Protein AF-A0A084BCN2-F1 (afdb_monomer)

Organism: Stachybotrys chartarum (strain CBS 109288 / IBT 7711) (NCBI:txid1280523)

Secondary structure (DSSP, 8-state):
---SSSSS-TT--PPTT---HHHHHHHHHIIIIIHHHHHHHHHHTT--------SHHHHT-GGGTTS-------SS-HHHHHHHHHHHHHHHHSS--SEE--SS--TTHHHHHHHHHHHHT----EE----S-SS-EEE--GGGTT-SS---EEE------

Radius of gyration: 17.51 Å; Cα contacts (8 Å, |Δi|>4): 166; chains: 1; bounding box: 45×32×45 Å

Mean predicted aligned error: 9.96 Å

InterPro domains:
  IPR011330 Glycoside hydrolase/deacetylase, beta/alpha-barrel [SSF88713] (2-145)

pLDDT: mean 73.72, std 16.33, range [30.86, 95.0]

Sequence (161 aa):
MSETSLQEKPDVKSYINDRDFNAESEYEYGSRAGFWRLFRLFEKYGMKLTLCAVAEALEAQQEAVTRRVTRPRFSAAQESFIQQATQSLKALSGHAPHGWFYCGSSLNSRTLVPTVYADMGEELIWASDTYASDVPYWVDLPLDRDSAAPKGCFMVPYSDE

Foldseek 3Di:
DDDPDPDPDPPDDDDPPDDDPVVVVVVVCCVPPVVVVVVVVCVVVVHDDAEADFLVVCVVPLVVLQHYYHYDDDPDCVLVRLVVRQVSNCVSHVAGPLEHEDPDDDPCNQQRNVVSCVVVVHHRAAYADAQDDPDKDWAFHPVCPPPPDTPTHTYDYDDPD

Nearest PDB structures (foldseek):
  1b4e-assembly1_A  TM=5.397E-01  e=5.053E+00  Escherichia coli
  5lzl-assembly1_G  TM=4.109E-01  e=3.632E+00  Pyrobaculum calidifontis JCM 11548

Solvent-accessible surface area (backbone atoms only — not comparable to full-atom values): 10170 Å² total; per-residue (Å²): 137,80,83,90,57,98,58,104,53,89,88,67,79,84,60,89,96,61,84,57,66,67,60,53,50,55,55,50,42,38,74,76,47,47,50,61,55,52,52,54,52,34,58,76,69,73,51,86,87,86,53,51,50,35,32,70,68,37,74,77,36,68,86,61,45,91,65,64,40,59,74,90,90,82,76,97,58,53,65,65,48,53,50,50,33,41,49,48,39,18,73,66,65,75,46,67,66,45,52,48,50,73,82,77,79,54,96,54,48,84,53,49,55,60,50,53,28,57,77,69,74,46,71,72,62,34,36,32,78,42,69,88,48,98,60,68,47,80,43,85,41,83,85,29,73,86,45,98,71,59,80,50,43,38,36,42,50,49,76,100,120

Structure (mmCIF, N/CA/C/O backbone):
data_AF-A0A084BCN2-F1
#
_entry.id   AF-A0A084BCN2-F1
#
loop_
_atom_site.group_PDB
_atom_site.id
_atom_site.type_symbol
_atom_site.label_atom_id
_atom_site.label_alt_id
_atom_site.label_comp_id
_atom_site.label_asym_id
_atom_site.label_entity_id
_atom_site.label_seq_id
_atom_site.pdbx_PDB_ins_code
_atom_site.Cartn_x
_atom_site.Cartn_y
_atom_site.Cartn_z
_atom_site.occupancy
_atom_site.B_iso_or_equiv
_atom_site.auth_seq_id
_atom_site.auth_comp_id
_atom_site.auth_asym_id
_atom_site.auth_atom_id
_atom_site.pdbx_PDB_model_num
ATOM 1 N N . MET A 1 1 ? 16.640 -16.723 11.284 1.00 32.47 1 MET A N 1
ATOM 2 C CA . MET A 1 1 ? 17.605 -16.081 10.365 1.00 32.47 1 MET A CA 1
ATOM 3 C C . MET A 1 1 ? 17.087 -14.675 10.119 1.00 32.47 1 MET A C 1
ATOM 5 O O . MET A 1 1 ? 15.887 -14.556 9.932 1.00 32.47 1 MET A O 1
ATOM 9 N N . SER A 1 2 ? 17.919 -13.635 10.190 1.00 37.50 2 SER A N 1
ATOM 10 C CA . SER A 1 2 ? 17.538 -12.305 9.688 1.00 37.50 2 SER A CA 1
ATOM 11 C C . SER A 1 2 ? 18.188 -12.151 8.327 1.00 37.50 2 SER A C 1
ATOM 13 O O . SER A 1 2 ? 19.388 -12.401 8.223 1.00 37.50 2 SER A O 1
ATOM 15 N N . GLU A 1 3 ? 17.436 -11.749 7.308 1.00 43.00 3 GLU A N 1
ATOM 16 C CA . GLU A 1 3 ? 18.041 -11.423 6.020 1.00 43.00 3 GLU A CA 1
ATOM 17 C C . GLU A 1 3 ? 18.914 -10.170 6.126 1.00 43.00 3 GLU A C 1
ATOM 19 O O . GLU A 1 3 ? 18.578 -9.202 6.817 1.00 43.00 3 GLU A O 1
ATOM 24 N N . THR A 1 4 ? 20.051 -10.208 5.432 1.00 44.91 4 THR A N 1
ATOM 25 C CA . THR A 1 4 ? 21.037 -9.116 5.370 1.00 44.91 4 THR A CA 1
ATOM 26 C C . THR A 1 4 ? 20.917 -8.315 4.065 1.00 44.91 4 THR A C 1
ATOM 28 O O . THR A 1 4 ? 21.455 -7.215 3.961 1.00 44.91 4 THR A O 1
ATOM 31 N N . SER A 1 5 ? 20.216 -8.856 3.065 1.00 48.72 5 SER A N 1
ATOM 32 C CA . SER A 1 5 ? 20.030 -8.286 1.726 1.00 48.72 5 SER A CA 1
ATOM 33 C C . SER A 1 5 ? 18.563 -8.434 1.304 1.00 48.72 5 SER A C 1
ATOM 35 O O . SER A 1 5 ? 17.890 -9.330 1.794 1.00 48.72 5 SER A O 1
ATOM 37 N N . LEU A 1 6 ? 18.078 -7.569 0.405 1.00 55.34 6 LEU A N 1
ATOM 38 C CA . LEU A 1 6 ? 16.713 -7.629 -0.151 1.00 55.34 6 LEU A CA 1
ATOM 39 C C . LEU A 1 6 ? 16.548 -8.660 -1.284 1.00 55.34 6 LEU A C 1
ATOM 41 O O . LEU A 1 6 ? 15.453 -8.814 -1.815 1.00 55.34 6 LEU A O 1
ATOM 45 N N . GLN A 1 7 ? 17.633 -9.310 -1.702 1.00 58.44 7 GLN A N 1
ATOM 46 C CA . GLN A 1 7 ? 17.589 -10.419 -2.648 1.00 58.44 7 GLN A CA 1
ATOM 47 C C . GLN A 1 7 ? 17.520 -11.736 -1.871 1.00 58.44 7 GLN A C 1
ATOM 49 O O . GLN A 1 7 ? 18.294 -11.916 -0.927 1.00 58.44 7 GLN A O 1
ATOM 54 N N . GLU A 1 8 ? 16.722 -12.692 -2.364 1.00 62.47 8 GLU A N 1
ATOM 55 C CA . GLU A 1 8 ? 16.710 -14.116 -1.964 1.00 62.47 8 GLU A CA 1
ATOM 56 C C . GLU A 1 8 ? 18.007 -14.851 -2.387 1.00 62.47 8 GLU A C 1
ATOM 58 O O . GLU A 1 8 ? 18.011 -15.945 -2.954 1.00 62.47 8 GLU A O 1
ATOM 63 N N . LYS A 1 9 ? 19.155 -14.213 -2.170 1.00 61.78 9 LYS A N 1
ATOM 64 C CA . LYS A 1 9 ? 20.483 -14.717 -2.492 1.00 61.78 9 LYS A CA 1
ATOM 65 C C . LYS A 1 9 ? 21.267 -14.807 -1.184 1.00 61.78 9 LYS A C 1
ATOM 67 O O . LYS A 1 9 ? 21.697 -13.768 -0.669 1.00 61.78 9 LYS A O 1
ATOM 72 N N . PRO A 1 10 ? 21.468 -16.014 -0.623 1.00 53.09 10 PRO A N 1
ATOM 73 C CA . PRO A 1 10 ? 22.349 -16.163 0.524 1.00 53.09 10 PRO A CA 1
ATOM 74 C C . PRO A 1 10 ? 23.753 -15.635 0.187 1.00 53.09 10 PRO A C 1
ATOM 76 O O . PRO A 1 10 ? 24.233 -15.764 -0.939 1.00 53.09 10 PRO A O 1
ATOM 79 N N . ASP A 1 11 ? 24.394 -15.023 1.182 1.00 57.69 11 ASP A N 1
ATOM 80 C CA . ASP A 1 11 ? 25.787 -14.556 1.157 1.00 57.69 11 ASP A CA 1
ATOM 81 C C . ASP A 1 11 ? 26.156 -13.419 0.174 1.00 57.69 11 ASP A C 1
ATOM 83 O O . ASP A 1 11 ? 27.345 -13.154 -0.045 1.00 57.69 11 ASP A O 1
ATOM 87 N N . VAL A 1 12 ? 25.186 -12.658 -0.358 1.00 60.88 12 VAL A N 1
ATOM 88 C CA . VAL A 1 12 ? 25.497 -11.420 -1.104 1.00 60.88 12 VAL A CA 1
ATOM 89 C C . VAL A 1 12 ? 26.120 -10.373 -0.177 1.00 60.88 12 VAL A C 1
ATOM 91 O O . VAL A 1 12 ? 25.489 -9.849 0.744 1.00 60.88 12 VAL A O 1
ATOM 94 N N . LYS A 1 13 ? 27.379 -10.020 -0.455 1.00 59.44 13 LYS A N 1
ATOM 95 C CA . LYS A 1 13 ? 28.056 -8.889 0.186 1.00 59.44 13 LYS A CA 1
ATOM 96 C C . LYS A 1 13 ? 27.524 -7.582 -0.389 1.00 59.44 13 LYS A C 1
ATOM 98 O O . LYS A 1 13 ? 27.929 -7.177 -1.472 1.00 59.44 13 LYS A O 1
ATOM 103 N N . SER A 1 14 ? 26.665 -6.905 0.367 1.00 60.38 14 SER A N 1
ATOM 104 C CA . SER A 1 14 ? 26.322 -5.511 0.085 1.00 60.38 14 SER A CA 1
ATOM 105 C C . SER A 1 14 ? 27.558 -4.625 0.278 1.00 60.38 14 SER A C 1
ATOM 107 O O . SER A 1 14 ? 28.148 -4.594 1.363 1.00 60.38 14 SER A O 1
ATOM 109 N N . TYR A 1 15 ? 27.972 -3.931 -0.781 1.00 66.50 15 TYR A N 1
ATOM 110 C CA . TYR A 1 15 ? 29.079 -2.979 -0.749 1.00 66.50 15 TYR A CA 1
ATOM 111 C C . TYR A 1 15 ? 28.549 -1.596 -0.354 1.00 66.50 15 TYR A C 1
ATOM 113 O O . TYR A 1 15 ? 27.634 -1.057 -0.973 1.00 66.50 15 TYR A O 1
ATOM 121 N N . ILE A 1 16 ? 29.110 -1.012 0.706 1.00 70.38 16 ILE A N 1
ATOM 122 C CA . ILE A 1 16 ? 28.654 0.282 1.228 1.00 70.38 16 ILE A CA 1
ATOM 123 C C . ILE A 1 16 ? 29.076 1.397 0.259 1.00 70.38 16 ILE A C 1
ATOM 125 O O . ILE A 1 16 ? 30.264 1.556 -0.010 1.00 70.38 16 ILE A O 1
ATOM 129 N N . ASN A 1 17 ? 28.104 2.199 -0.190 1.00 73.38 17 ASN A N 1
ATOM 130 C CA . ASN A 1 17 ? 28.250 3.287 -1.171 1.00 73.38 17 ASN A CA 1
ATOM 131 C C . ASN A 1 17 ? 28.642 2.856 -2.602 1.00 73.38 17 ASN A C 1
ATOM 133 O O . ASN A 1 17 ? 29.147 3.688 -3.354 1.00 73.38 17 ASN A O 1
ATOM 137 N N . ASP A 1 18 ? 28.391 1.603 -2.992 1.00 75.75 18 ASP A N 1
ATOM 138 C CA . ASP A 1 18 ? 28.569 1.135 -4.377 1.00 75.75 18 ASP A CA 1
ATOM 139 C C . ASP A 1 18 ? 27.219 0.775 -5.031 1.00 75.75 18 ASP A C 1
ATOM 141 O O . ASP A 1 18 ? 26.212 0.598 -4.338 1.00 75.75 18 ASP A O 1
ATOM 145 N N . ARG A 1 19 ? 27.183 0.680 -6.366 1.00 77.50 19 ARG A N 1
ATOM 146 C CA . ARG A 1 19 ? 25.982 0.313 -7.138 1.00 77.50 19 ARG A CA 1
ATOM 147 C C . ARG A 1 19 ? 26.053 -1.136 -7.607 1.00 77.50 19 ARG A C 1
ATOM 149 O O . ARG A 1 19 ? 26.939 -1.503 -8.374 1.00 77.50 19 ARG A O 1
ATOM 156 N N . ASP A 1 20 ? 25.072 -1.946 -7.214 1.00 79.25 20 ASP A N 1
ATOM 157 C CA . ASP A 1 20 ? 24.902 -3.294 -7.760 1.00 79.25 20 ASP A CA 1
ATOM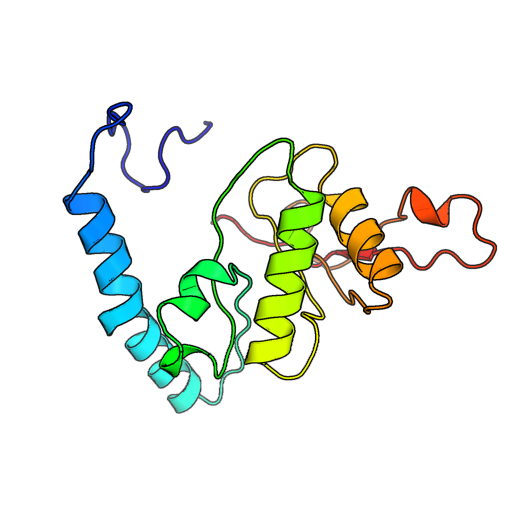 158 C C . ASP A 1 20 ? 24.039 -3.257 -9.030 1.00 79.25 20 ASP A C 1
ATOM 160 O O . ASP A 1 20 ? 22.807 -3.272 -8.982 1.00 79.25 20 ASP A O 1
ATOM 164 N 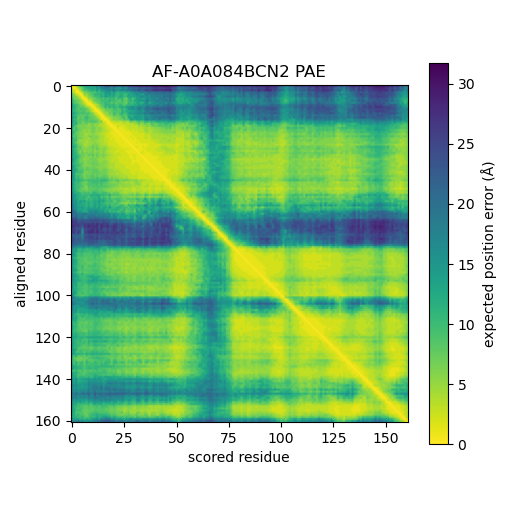N . PHE A 1 21 ? 24.705 -3.247 -10.185 1.00 81.69 21 PHE A N 1
ATOM 165 C CA . PHE A 1 21 ? 24.051 -3.293 -11.495 1.00 81.69 21 PHE A CA 1
ATOM 166 C C . PHE A 1 21 ? 23.186 -4.545 -11.715 1.00 81.69 21 PHE A C 1
ATOM 168 O O . PHE A 1 21 ? 22.210 -4.474 -12.463 1.00 81.69 21 PHE A O 1
ATOM 175 N N . ASN A 1 22 ? 23.502 -5.683 -11.079 1.00 80.75 22 ASN A N 1
ATOM 176 C CA . ASN A 1 22 ? 22.669 -6.881 -11.204 1.00 80.75 22 ASN A CA 1
ATOM 177 C C . ASN A 1 22 ? 21.348 -6.667 -10.462 1.00 80.75 22 ASN A C 1
ATOM 179 O O . ASN A 1 22 ? 20.288 -6.881 -11.049 1.00 80.75 22 ASN A O 1
ATOM 183 N N . ALA A 1 23 ? 21.409 -6.173 -9.220 1.00 76.00 23 ALA A N 1
ATOM 184 C CA . ALA A 1 23 ? 20.218 -5.815 -8.453 1.00 76.00 23 ALA A CA 1
ATOM 185 C C . ALA A 1 23 ? 19.360 -4.781 -9.200 1.00 76.00 23 ALA A C 1
ATOM 187 O O . ALA A 1 23 ? 18.166 -5.003 -9.395 1.00 76.00 23 ALA A O 1
ATOM 188 N N . GLU A 1 24 ? 19.959 -3.692 -9.694 1.00 82.19 24 GLU A N 1
ATOM 189 C CA . GLU A 1 24 ? 19.237 -2.678 -10.476 1.00 82.19 24 GLU A CA 1
ATOM 190 C C . GLU A 1 24 ? 18.530 -3.281 -11.704 1.00 82.19 24 GLU A C 1
ATOM 192 O O . GLU A 1 24 ? 17.362 -2.971 -11.946 1.00 82.19 24 GLU A O 1
ATOM 197 N N . SER A 1 25 ? 19.181 -4.198 -12.433 1.00 83.19 25 SER A N 1
ATOM 198 C CA . SER A 1 25 ? 18.580 -4.863 -13.601 1.00 83.19 25 SER A CA 1
ATOM 199 C C . SER A 1 25 ? 17.401 -5.787 -13.253 1.00 83.19 25 SER A C 1
ATOM 201 O O . SER A 1 25 ? 16.450 -5.904 -14.032 1.00 83.19 25 SER A O 1
ATOM 203 N N . GLU A 1 26 ? 17.419 -6.404 -12.067 1.00 82.25 26 GLU A N 1
ATOM 204 C CA . GLU A 1 26 ? 16.325 -7.240 -11.555 1.00 82.25 26 GLU A CA 1
ATOM 205 C C . GLU A 1 26 ? 15.091 -6.384 -11.227 1.00 82.25 26 GLU A C 1
ATOM 207 O O . GLU A 1 26 ? 13.975 -6.721 -11.643 1.00 82.25 26 GLU A O 1
ATOM 212 N N . TYR A 1 27 ? 15.291 -5.230 -10.578 1.00 81.25 27 TYR A N 1
ATOM 213 C CA . TYR A 1 27 ? 14.226 -4.245 -10.350 1.00 81.25 27 TYR A CA 1
ATOM 214 C C . TYR A 1 27 ? 13.678 -3.675 -11.672 1.00 81.25 27 TYR A C 1
ATOM 216 O O . TYR A 1 27 ? 12.456 -3.589 -11.843 1.00 81.25 27 TYR A O 1
ATOM 224 N N . GLU A 1 28 ? 14.549 -3.347 -12.634 1.00 83.56 28 GLU A N 1
ATOM 225 C CA . GLU A 1 28 ? 14.144 -2.808 -13.941 1.00 83.56 28 GLU A CA 1
ATOM 226 C C . GLU A 1 28 ? 13.278 -3.809 -14.732 1.00 83.56 28 GLU A C 1
ATOM 228 O O . GLU A 1 28 ? 12.274 -3.437 -15.348 1.00 83.56 28 GLU A O 1
ATOM 233 N N . TYR A 1 29 ? 13.598 -5.107 -14.678 1.00 88.94 29 TYR A N 1
ATOM 234 C CA . TYR A 1 29 ? 12.772 -6.150 -15.294 1.00 88.94 29 TYR A CA 1
ATOM 235 C C . TYR A 1 29 ? 11.359 -6.206 -14.699 1.00 88.94 29 TYR A C 1
ATOM 237 O O . TYR A 1 29 ? 10.374 -6.361 -15.438 1.00 88.94 29 TYR A O 1
ATOM 245 N N . GLY A 1 30 ? 11.253 -6.062 -13.373 1.00 85.81 30 GLY A N 1
ATOM 246 C CA . GLY A 1 30 ? 9.984 -6.036 -12.653 1.00 85.81 30 GLY A CA 1
ATOM 247 C C . GLY A 1 30 ? 9.037 -4.976 -13.210 1.00 85.81 30 GLY A C 1
ATOM 248 O O . GLY A 1 30 ? 7.892 -5.293 -13.546 1.00 85.81 30 GLY A O 1
ATOM 249 N N . SER A 1 31 ? 9.526 -3.751 -13.403 1.00 84.00 31 SER A N 1
ATOM 250 C CA . SER A 1 31 ? 8.690 -2.632 -13.845 1.00 84.00 31 SER A CA 1
ATOM 251 C C . SER A 1 31 ? 8.488 -2.545 -15.366 1.00 84.00 31 SER A C 1
ATOM 253 O O . SER A 1 31 ? 7.445 -2.067 -15.824 1.00 84.00 31 SER A O 1
ATOM 255 N N . ARG A 1 32 ? 9.435 -3.055 -16.167 1.00 86.25 32 ARG A N 1
ATOM 256 C CA . ARG A 1 32 ? 9.350 -3.063 -17.642 1.00 86.25 32 ARG A CA 1
ATOM 257 C C . ARG A 1 32 ? 8.547 -4.222 -18.215 1.00 86.25 32 ARG A C 1
ATOM 259 O O . ARG A 1 32 ? 7.929 -4.070 -19.267 1.00 86.25 32 ARG A O 1
ATOM 266 N N . ALA A 1 33 ? 8.574 -5.388 -17.571 1.00 90.06 33 ALA A N 1
ATOM 267 C CA . ALA A 1 33 ? 8.013 -6.618 -18.135 1.00 90.06 33 ALA A CA 1
ATOM 268 C C . ALA A 1 33 ? 7.244 -7.476 -17.121 1.00 90.06 33 ALA A C 1
ATOM 270 O O . ALA A 1 33 ? 6.188 -8.012 -17.473 1.00 90.06 33 ALA A O 1
ATOM 271 N N . GLY A 1 34 ? 7.755 -7.614 -15.893 1.00 89.06 34 GLY A N 1
ATOM 272 C CA . GLY A 1 34 ? 7.180 -8.473 -14.853 1.00 89.06 34 GLY A CA 1
ATOM 273 C C . GLY A 1 34 ? 5.749 -8.078 -14.488 1.00 89.06 34 GLY A C 1
ATOM 274 O O . GLY A 1 34 ? 4.821 -8.866 -14.691 1.00 89.06 34 GLY A O 1
ATOM 275 N N . PHE A 1 35 ? 5.565 -6.831 -14.047 1.00 88.44 35 PHE A N 1
ATOM 276 C CA . PHE A 1 35 ? 4.273 -6.253 -13.671 1.00 88.44 35 PHE A CA 1
ATOM 277 C C . PHE A 1 35 ? 3.228 -6.424 -14.778 1.00 88.44 35 PHE A C 1
ATOM 279 O O . PHE A 1 35 ? 2.181 -7.030 -14.559 1.00 88.44 35 PHE A O 1
ATOM 286 N N . TRP A 1 36 ? 3.539 -5.994 -16.003 1.00 88.56 36 TRP A N 1
ATOM 287 C CA . TRP A 1 36 ? 2.613 -6.072 -17.136 1.00 88.56 36 TRP A CA 1
ATOM 288 C C . TRP A 1 36 ? 2.229 -7.505 -17.522 1.00 88.56 36 TRP A C 1
ATOM 290 O O . TRP A 1 36 ? 1.125 -7.736 -18.020 1.00 88.56 36 TRP A O 1
ATOM 300 N N . ARG A 1 37 ? 3.120 -8.487 -17.316 1.00 91.50 37 ARG A N 1
ATOM 301 C CA . ARG A 1 37 ? 2.804 -9.906 -17.542 1.00 91.50 37 ARG A CA 1
ATOM 302 C C . ARG A 1 37 ? 1.790 -10.413 -16.518 1.00 91.50 37 ARG A C 1
ATOM 304 O O . ARG A 1 37 ? 0.829 -11.063 -16.922 1.00 91.50 37 ARG A O 1
ATOM 311 N N . LEU A 1 38 ? 1.989 -10.098 -15.239 1.00 90.12 38 LEU A N 1
ATOM 312 C CA . LEU A 1 38 ? 1.069 -10.476 -14.164 1.00 90.12 38 LEU A CA 1
ATOM 313 C C . LEU A 1 38 ? -0.272 -9.747 -14.296 1.00 90.12 38 LEU A C 1
ATOM 315 O O . LEU A 1 38 ? -1.318 -10.386 -14.239 1.00 90.12 38 LEU A O 1
ATOM 319 N N . PHE A 1 39 ? -0.260 -8.442 -14.574 1.00 87.69 39 PHE A N 1
ATOM 320 C CA . PHE A 1 39 ? -1.470 -7.636 -14.743 1.00 87.69 39 PHE A CA 1
ATOM 321 C C . PHE A 1 39 ? -2.403 -8.211 -15.822 1.00 87.69 39 PHE A C 1
ATOM 323 O O . PHE A 1 39 ? -3.572 -8.480 -15.546 1.00 87.69 39 PHE A O 1
ATOM 330 N N . ARG A 1 40 ? -1.866 -8.520 -17.015 1.00 91.50 40 ARG A N 1
ATOM 331 C CA . ARG A 1 40 ? -2.624 -9.181 -18.096 1.00 91.50 40 ARG A CA 1
ATOM 332 C C . ARG A 1 40 ? -3.134 -10.575 -17.718 1.00 91.50 40 ARG A C 1
ATOM 334 O O . ARG A 1 40 ? -4.149 -11.013 -18.253 1.00 91.50 40 ARG A O 1
ATOM 341 N N . LEU A 1 41 ? -2.441 -11.293 -16.831 1.00 93.31 41 LEU A N 1
ATOM 342 C CA . LEU A 1 41 ? -2.878 -12.606 -16.351 1.00 93.31 41 LEU A CA 1
ATOM 343 C C . LEU A 1 41 ? -4.115 -12.473 -15.453 1.00 93.31 41 LEU A C 1
ATOM 345 O O . LEU A 1 41 ? -5.108 -13.161 -15.682 1.00 93.31 41 LEU A O 1
ATOM 349 N N . PHE A 1 42 ? -4.078 -11.562 -14.477 1.00 91.88 42 PHE A N 1
ATOM 350 C CA . PHE A 1 42 ? -5.218 -11.297 -13.597 1.00 91.88 42 PHE A CA 1
ATOM 351 C C . PHE A 1 42 ? -6.416 -10.726 -14.367 1.00 91.88 42 PHE A C 1
ATOM 353 O O . PHE A 1 42 ? -7.540 -11.178 -14.153 1.00 91.88 42 PHE A O 1
ATOM 360 N N . GLU A 1 43 ? -6.180 -9.812 -15.314 1.00 90.94 43 GLU A N 1
ATOM 361 C CA . GLU A 1 43 ? -7.208 -9.280 -16.219 1.00 90.94 43 GLU A CA 1
ATOM 362 C C . GLU A 1 43 ? -7.878 -10.396 -17.036 1.00 90.94 43 GLU A C 1
ATOM 364 O O . GLU A 1 43 ? -9.104 -10.509 -17.029 1.00 90.94 43 GLU A O 1
ATOM 369 N N . LYS A 1 44 ? -7.088 -11.286 -17.658 1.00 94.31 44 LYS A N 1
ATOM 370 C CA . LYS A 1 44 ? -7.591 -12.436 -18.432 1.00 94.31 44 LYS A CA 1
ATOM 371 C C . LYS A 1 44 ? -8.515 -13.350 -17.617 1.00 94.31 44 LYS A C 1
ATOM 373 O O . LYS A 1 44 ? -9.450 -13.914 -18.183 1.00 94.31 44 LYS A O 1
ATOM 378 N N . TYR A 1 45 ? -8.254 -13.517 -16.321 1.00 95.00 45 TYR A N 1
ATOM 379 C CA . TYR A 1 45 ? -9.072 -14.345 -15.426 1.00 95.00 45 TYR A CA 1
ATOM 380 C C . TYR A 1 45 ? -10.110 -13.550 -14.614 1.00 95.00 45 TYR A C 1
ATOM 382 O O . TYR A 1 45 ? -10.773 -14.127 -13.755 1.00 95.00 45 TYR A O 1
ATOM 390 N N . GLY A 1 46 ? -10.275 -12.244 -14.864 1.00 91.25 46 GLY A N 1
ATOM 391 C CA . GLY A 1 46 ? -11.226 -11.389 -14.141 1.00 91.25 46 GLY A CA 1
ATOM 392 C C . GLY A 1 46 ? -10.932 -11.242 -12.641 1.00 91.25 46 GLY A C 1
ATOM 393 O O . GLY A 1 46 ? -11.823 -10.895 -11.862 1.00 91.25 46 GLY A O 1
ATOM 394 N N . MET A 1 47 ? -9.700 -11.528 -12.219 1.00 92.56 47 MET A N 1
ATOM 395 C CA . MET A 1 47 ? -9.295 -11.544 -10.816 1.00 92.56 47 MET A CA 1
ATOM 396 C C . MET A 1 47 ? -8.983 -10.132 -10.314 1.00 92.56 47 MET A C 1
ATOM 398 O O . MET A 1 47 ? -8.324 -9.337 -10.986 1.00 92.56 47 MET A O 1
ATOM 402 N N . LYS A 1 48 ? -9.440 -9.820 -9.097 1.00 86.50 48 LYS A N 1
ATOM 403 C CA . LYS A 1 48 ? -9.082 -8.580 -8.397 1.00 86.50 48 LYS A CA 1
ATOM 404 C C . LYS A 1 48 ? -7.786 -8.788 -7.620 1.00 86.50 48 LYS A C 1
ATOM 406 O O . LYS A 1 48 ? -7.582 -9.847 -7.037 1.00 86.50 48 LYS A O 1
ATOM 411 N N . LEU A 1 49 ? -6.952 -7.755 -7.591 1.00 85.69 49 LEU A N 1
ATOM 412 C CA . LEU A 1 49 ? -5.653 -7.738 -6.924 1.00 85.69 49 LEU A CA 1
ATOM 413 C C . LEU A 1 49 ? -5.478 -6.441 -6.123 1.00 85.69 49 LEU A C 1
ATOM 415 O O . LEU A 1 49 ? -6.078 -5.415 -6.458 1.00 85.69 49 LEU A O 1
ATOM 419 N N . THR A 1 50 ? -4.632 -6.501 -5.098 1.00 82.25 50 THR A N 1
ATOM 420 C CA . THR A 1 50 ? -4.216 -5.378 -4.244 1.00 82.25 50 THR A CA 1
ATOM 421 C C . THR A 1 50 ? -2.692 -5.288 -4.284 1.00 82.25 50 THR A C 1
ATOM 423 O O . THR A 1 50 ? -2.039 -6.326 -4.280 1.00 82.25 50 THR A O 1
ATOM 426 N N . LEU A 1 51 ? -2.118 -4.079 -4.304 1.00 78.75 51 LEU A N 1
ATOM 427 C CA . LEU A 1 51 ? -0.669 -3.855 -4.150 1.00 78.75 51 LEU A CA 1
ATOM 428 C C . LEU A 1 51 ? -0.425 -2.614 -3.218 1.00 78.75 51 LEU A C 1
ATOM 430 O O . LEU A 1 51 ? -1.227 -1.680 -3.277 1.00 78.75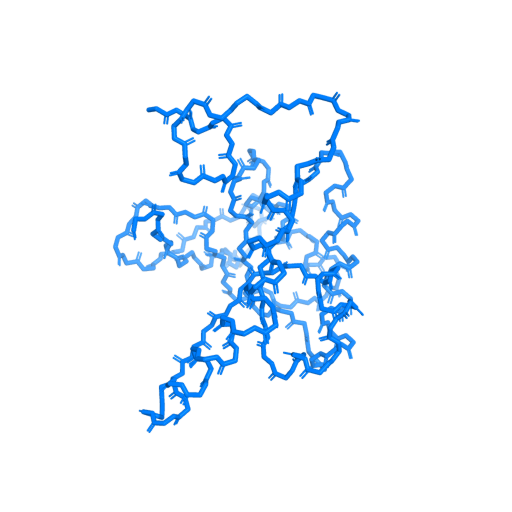 51 LEU A O 1
ATOM 434 N N . CYS A 1 52 ? 0.587 -2.574 -2.322 1.00 72.62 52 CYS A N 1
ATOM 435 C CA . CYS A 1 52 ? 0.815 -1.505 -1.296 1.00 72.62 52 CYS A CA 1
ATOM 436 C C . CYS A 1 52 ? 2.300 -1.053 -1.108 1.00 72.62 52 CYS A C 1
ATOM 438 O O . CYS A 1 52 ? 3.203 -1.884 -1.089 1.00 72.62 52 CYS A O 1
ATOM 440 N N . ALA A 1 53 ? 2.572 0.264 -0.966 1.00 64.56 53 ALA A N 1
ATOM 441 C CA . ALA A 1 53 ? 3.533 0.899 -1.891 1.00 64.56 53 ALA A CA 1
ATOM 442 C C . ALA A 1 53 ? 4.424 2.103 -1.476 1.00 64.56 53 ALA A C 1
ATOM 444 O O . ALA A 1 53 ? 4.196 2.739 -0.450 1.00 64.56 53 ALA A O 1
ATOM 445 N N . VAL A 1 54 ? 5.348 2.502 -2.381 1.00 68.88 54 VAL A N 1
ATOM 446 C CA . VAL A 1 54 ? 5.820 3.891 -2.569 1.00 68.88 54 VAL A CA 1
ATOM 447 C C . VAL A 1 54 ? 4.994 4.696 -3.559 1.00 68.88 54 VAL A C 1
ATOM 449 O O . VAL A 1 54 ? 4.689 4.247 -4.659 1.00 68.88 54 VAL A O 1
ATOM 452 N N . ALA A 1 55 ? 4.860 5.974 -3.217 1.00 62.69 55 ALA A N 1
ATOM 453 C CA . ALA A 1 55 ? 4.732 7.066 -4.173 1.00 62.69 55 ALA A CA 1
ATOM 454 C C . ALA A 1 55 ? 5.938 7.205 -5.130 1.00 62.69 55 ALA A C 1
ATOM 456 O O . ALA A 1 55 ? 5.738 7.260 -6.334 1.00 62.69 55 ALA A O 1
ATOM 457 N N . GLU A 1 56 ? 7.177 7.195 -4.626 1.00 65.19 56 GLU A N 1
ATOM 458 C CA . GLU A 1 56 ? 8.409 7.431 -5.408 1.00 65.19 56 GLU A CA 1
ATOM 459 C C . GLU A 1 56 ? 8.530 6.555 -6.675 1.00 65.19 56 GLU A C 1
ATOM 461 O O . GLU A 1 56 ? 8.792 7.060 -7.765 1.00 65.19 56 GLU A O 1
ATOM 466 N N . ALA A 1 57 ? 8.242 5.250 -6.580 1.00 57.28 57 ALA A N 1
ATOM 467 C CA . ALA A 1 57 ? 8.270 4.354 -7.743 1.00 57.28 57 ALA A CA 1
ATOM 468 C C . ALA A 1 57 ? 7.139 4.623 -8.760 1.00 57.28 57 ALA A C 1
ATOM 470 O O . ALA A 1 57 ? 7.294 4.310 -9.940 1.00 57.28 57 ALA A O 1
ATOM 471 N N . LEU A 1 58 ? 6.009 5.207 -8.336 1.00 55.19 58 LEU A N 1
ATOM 472 C CA . LEU A 1 58 ? 4.942 5.639 -9.250 1.00 55.19 58 LEU A CA 1
ATOM 473 C C . LEU A 1 58 ? 5.245 6.965 -9.928 1.00 55.19 58 LEU A C 1
ATOM 475 O O . LEU A 1 58 ? 4.883 7.144 -11.088 1.00 55.19 58 LEU A O 1
ATOM 479 N N . GLU A 1 59 ? 5.876 7.896 -9.215 1.00 57.88 59 GLU A N 1
ATOM 480 C CA . GLU A 1 59 ? 6.266 9.190 -9.776 1.00 57.88 59 GLU A CA 1
ATOM 481 C C . GLU A 1 59 ? 7.207 8.990 -10.976 1.00 57.88 59 GLU A C 1
ATOM 483 O O . GLU A 1 59 ? 7.081 9.695 -11.977 1.00 57.88 59 GLU A O 1
ATOM 488 N N . ALA A 1 60 ? 8.045 7.947 -10.929 1.00 57.31 60 ALA A N 1
ATOM 489 C CA . ALA A 1 60 ? 8.876 7.494 -12.044 1.00 57.31 60 ALA A CA 1
ATOM 490 C C . ALA A 1 60 ? 8.113 6.776 -13.185 1.00 57.31 60 ALA A C 1
ATOM 492 O O . ALA A 1 60 ? 8.605 6.750 -14.313 1.00 57.31 60 ALA A O 1
ATOM 493 N N . GLN A 1 61 ? 6.934 6.187 -12.936 1.00 55.19 61 GLN A N 1
ATOM 494 C CA . GLN A 1 61 ? 6.165 5.407 -13.924 1.00 55.19 61 GLN A CA 1
ATOM 495 C C . GLN A 1 61 ? 4.669 5.741 -13.910 1.00 55.19 61 GLN A C 1
ATOM 497 O O . GLN A 1 61 ? 3.813 4.922 -13.566 1.00 55.19 61 GLN A O 1
ATOM 502 N N . GLN A 1 62 ? 4.352 6.944 -14.391 1.00 53.91 62 GLN A N 1
ATOM 503 C CA . GLN A 1 62 ? 2.987 7.474 -14.443 1.00 53.91 62 GLN A CA 1
ATOM 504 C C . GLN A 1 62 ? 2.002 6.623 -15.274 1.00 53.91 62 GLN A C 1
ATOM 506 O O . GLN A 1 62 ? 0.808 6.643 -14.998 1.00 53.91 62 GLN A O 1
ATOM 511 N N . GLU A 1 63 ? 2.462 5.814 -16.237 1.00 50.88 63 GLU A N 1
ATOM 512 C CA . GLU A 1 63 ? 1.587 4.889 -16.987 1.00 50.88 63 GLU A CA 1
ATOM 513 C C . GLU A 1 63 ? 1.132 3.660 -16.172 1.00 50.88 63 GLU A C 1
ATOM 515 O O . GLU A 1 63 ? 0.096 3.070 -16.475 1.00 50.88 63 GLU A O 1
ATOM 520 N N . ALA A 1 64 ? 1.863 3.271 -15.120 1.00 49.84 64 ALA A N 1
ATOM 521 C CA . ALA A 1 64 ? 1.488 2.152 -14.244 1.00 49.84 64 ALA A CA 1
ATOM 522 C C . ALA A 1 64 ? 0.476 2.554 -13.147 1.00 49.84 64 ALA A C 1
ATOM 524 O O . ALA A 1 64 ? -0.041 1.705 -12.419 1.00 49.84 64 ALA A O 1
ATOM 525 N N . VAL A 1 65 ? 0.173 3.851 -13.028 1.00 44.84 65 VAL A N 1
ATOM 526 C CA . VAL A 1 65 ? -0.569 4.458 -11.909 1.00 44.84 65 VAL A CA 1
ATOM 527 C C . VAL A 1 65 ? -2.005 3.952 -11.753 1.00 44.84 65 VAL A C 1
ATOM 529 O O . VAL A 1 65 ? -2.555 4.005 -10.651 1.00 44.84 65 VAL A O 1
ATOM 532 N N . THR A 1 66 ? -2.619 3.392 -12.797 1.00 40.75 66 THR A N 1
ATOM 533 C CA . THR A 1 66 ? -4.035 2.992 -12.772 1.00 40.75 66 THR A CA 1
ATOM 534 C C . THR A 1 66 ? -4.368 1.853 -11.788 1.00 40.75 66 THR A C 1
ATOM 536 O O . THR A 1 66 ? -5.552 1.545 -11.639 1.00 40.75 66 THR A O 1
ATOM 539 N N . ARG A 1 67 ? -3.384 1.236 -11.095 1.00 39.16 67 ARG A N 1
ATOM 540 C CA . ARG A 1 67 ? -3.565 0.468 -9.832 1.00 39.16 67 ARG A CA 1
ATOM 541 C C . ARG A 1 67 ? -2.235 0.122 -9.118 1.00 39.16 67 ARG A C 1
ATOM 543 O O . ARG A 1 67 ? -1.611 -0.841 -9.533 1.00 39.16 67 ARG A O 1
ATOM 550 N N . ARG A 1 68 ? -1.937 0.833 -8.004 1.00 35.34 68 ARG A N 1
ATOM 551 C CA . ARG A 1 68 ? -1.198 0.480 -6.733 1.00 35.34 68 ARG A CA 1
ATOM 552 C C . ARG A 1 68 ? 0.166 -0.326 -6.839 1.00 35.34 68 ARG A C 1
ATOM 554 O O . ARG A 1 68 ? 0.543 -0.716 -7.926 1.00 35.34 68 ARG A O 1
ATOM 561 N N . VAL A 1 69 ? 1.043 -0.443 -5.805 1.00 43.47 69 VAL A N 1
ATOM 562 C CA . VAL A 1 69 ? 2.549 -0.637 -5.997 1.00 43.47 69 VAL A CA 1
ATOM 563 C C . VAL A 1 69 ? 3.355 -1.191 -4.754 1.00 43.47 69 VAL A C 1
ATOM 565 O O . VAL A 1 69 ? 2.699 -1.793 -3.924 1.00 43.47 69 VAL A O 1
ATOM 568 N N . THR A 1 70 ? 4.702 -1.053 -4.590 1.00 30.86 70 THR A N 1
ATOM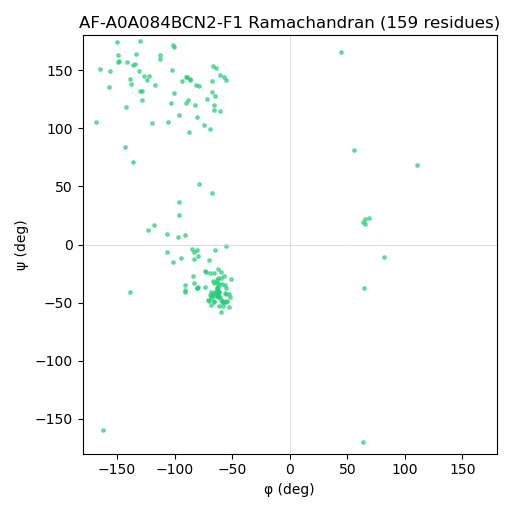 569 C CA . THR A 1 70 ? 5.627 -1.607 -3.509 1.00 30.86 70 THR A CA 1
ATOM 570 C C . THR A 1 70 ? 6.626 -0.533 -2.942 1.00 30.86 70 THR A C 1
ATOM 572 O O . THR A 1 70 ? 6.698 0.483 -3.607 1.00 30.86 70 THR A O 1
ATOM 575 N N . ARG A 1 71 ? 7.334 -0.672 -1.773 1.00 44.69 71 ARG A N 1
ATOM 576 C CA . ARG A 1 71 ? 8.042 0.346 -0.865 1.00 44.69 71 ARG A CA 1
ATOM 577 C C . ARG A 1 71 ? 9.617 0.551 -0.899 1.00 44.69 71 ARG A C 1
ATOM 579 O O . ARG A 1 71 ? 10.306 -0.332 -1.392 1.00 44.69 71 ARG A O 1
ATOM 586 N N . PRO A 1 72 ? 10.194 1.588 -0.196 1.00 33.25 72 PRO A N 1
ATOM 587 C CA . PRO A 1 72 ? 11.549 1.641 0.425 1.00 33.25 72 PRO A CA 1
ATOM 588 C C . PRO A 1 72 ? 11.557 2.107 1.924 1.00 33.25 72 PRO A C 1
ATOM 590 O O . PRO A 1 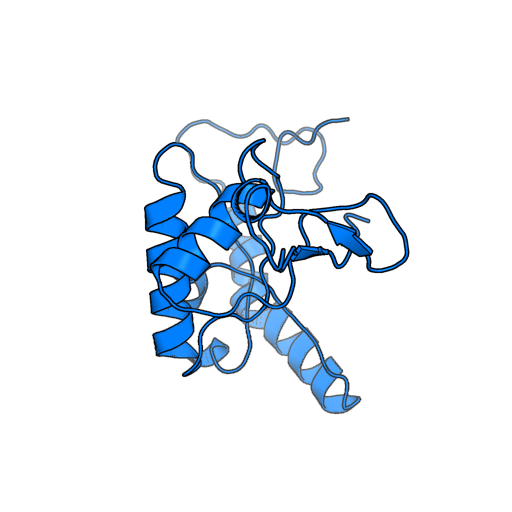72 ? 10.517 2.491 2.465 1.00 33.25 72 PRO A O 1
ATOM 593 N N . ARG A 1 73 ? 12.720 2.101 2.620 1.00 33.16 73 ARG A N 1
ATOM 594 C CA . ARG A 1 73 ? 12.884 2.286 4.098 1.00 33.16 73 ARG A CA 1
ATOM 595 C C . ARG A 1 73 ? 13.699 3.532 4.527 1.00 33.16 73 ARG A C 1
ATOM 597 O O . ARG A 1 73 ? 14.806 3.693 4.037 1.00 33.16 73 ARG A O 1
ATOM 604 N N . PHE A 1 74 ? 13.257 4.279 5.559 1.00 45.62 74 PHE A N 1
ATOM 605 C CA . PHE A 1 74 ? 14.054 5.317 6.265 1.00 45.62 74 PHE A CA 1
ATOM 606 C C . PHE A 1 74 ? 13.691 5.479 7.763 1.00 45.62 74 PHE A C 1
ATOM 608 O O . PHE A 1 74 ? 12.623 5.048 8.210 1.00 45.62 74 PHE A O 1
ATOM 615 N N . SER A 1 75 ? 14.577 6.118 8.541 1.00 41.53 75 SER A N 1
ATOM 616 C CA . SER A 1 75 ? 14.425 6.441 9.974 1.00 41.53 75 SER A CA 1
ATOM 617 C C . SER A 1 75 ? 14.318 7.959 10.229 1.00 41.53 75 SER A C 1
ATOM 619 O O . SER A 1 75 ? 14.712 8.768 9.395 1.00 41.53 75 SER A O 1
ATOM 621 N N . ALA A 1 76 ? 13.763 8.339 11.387 1.00 39.28 76 ALA A N 1
ATOM 622 C CA . ALA A 1 76 ? 13.532 9.713 11.879 1.00 39.28 76 ALA A CA 1
ATOM 623 C C . ALA A 1 76 ? 12.544 10.610 11.091 1.00 39.28 76 ALA A C 1
ATOM 625 O O . ALA A 1 76 ? 11.760 11.304 11.725 1.00 39.28 76 ALA A O 1
ATOM 626 N N . ALA A 1 77 ? 12.489 10.559 9.757 1.00 57.25 77 ALA A N 1
ATOM 627 C CA . ALA A 1 77 ? 11.542 11.337 8.935 1.00 57.25 77 ALA A CA 1
ATOM 628 C C . ALA A 1 77 ? 10.276 10.537 8.539 1.00 57.25 77 ALA A C 1
ATOM 630 O O . ALA A 1 77 ? 9.787 10.625 7.415 1.00 57.25 77 ALA A O 1
ATOM 631 N N . GLN A 1 78 ? 9.777 9.676 9.434 1.00 65.50 78 GLN A N 1
ATOM 632 C CA . GLN A 1 78 ? 8.755 8.681 9.076 1.00 65.50 78 GLN A CA 1
ATOM 633 C C . GLN A 1 78 ? 7.360 9.294 8.861 1.00 65.50 78 GLN A C 1
ATOM 635 O O . GLN A 1 78 ? 6.657 8.869 7.950 1.00 65.50 78 GLN A O 1
ATOM 640 N N . GLU A 1 79 ? 6.979 10.310 9.640 1.00 71.19 79 GLU A N 1
ATOM 641 C CA . GLU A 1 79 ? 5.674 10.985 9.527 1.00 71.19 79 GLU A CA 1
ATOM 642 C C . GLU A 1 79 ? 5.554 11.781 8.227 1.00 71.19 79 GLU A C 1
ATOM 644 O O . GLU A 1 79 ? 4.625 11.561 7.452 1.00 71.19 79 GLU A O 1
ATOM 649 N N . SER A 1 80 ? 6.533 12.644 7.938 1.00 75.94 80 SER A N 1
ATOM 650 C CA . SER A 1 80 ? 6.566 13.437 6.705 1.00 75.94 80 SER A CA 1
ATOM 651 C 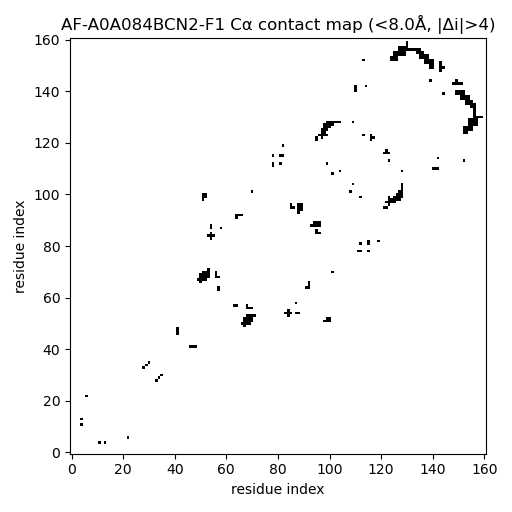C . SER A 1 80 ? 6.628 12.557 5.455 1.00 75.94 80 SER A C 1
ATOM 653 O O . SER A 1 80 ? 5.988 12.883 4.459 1.00 75.94 80 SER A O 1
ATOM 655 N N . PHE A 1 81 ? 7.308 11.406 5.514 1.00 76.56 81 PHE A N 1
ATOM 656 C CA . PHE A 1 81 ? 7.273 10.414 4.440 1.00 76.56 81 PHE A CA 1
ATOM 657 C C . PHE A 1 81 ? 5.875 9.805 4.246 1.00 76.56 81 PHE A C 1
ATOM 659 O O . PHE A 1 81 ? 5.416 9.699 3.111 1.00 76.56 81 PHE A O 1
ATOM 666 N N . ILE A 1 82 ? 5.169 9.427 5.323 1.00 78.38 82 ILE A N 1
ATOM 667 C CA . ILE A 1 82 ? 3.789 8.912 5.223 1.00 78.38 82 ILE A CA 1
ATOM 668 C C . ILE A 1 82 ? 2.864 9.993 4.646 1.00 78.38 82 ILE A C 1
ATOM 670 O O . ILE A 1 82 ? 2.060 9.682 3.767 1.00 78.38 82 ILE A O 1
ATOM 674 N N . GLN A 1 83 ? 3.012 11.253 5.070 1.00 82.88 83 GLN A N 1
ATOM 675 C CA . GLN A 1 83 ? 2.249 12.390 4.541 1.00 82.88 83 GLN A CA 1
ATOM 676 C C . GLN A 1 83 ? 2.503 12.598 3.043 1.00 82.88 83 GLN A C 1
ATOM 678 O O . GLN A 1 83 ? 1.552 12.602 2.262 1.00 82.88 83 GLN A O 1
ATOM 683 N N . GLN A 1 84 ? 3.769 1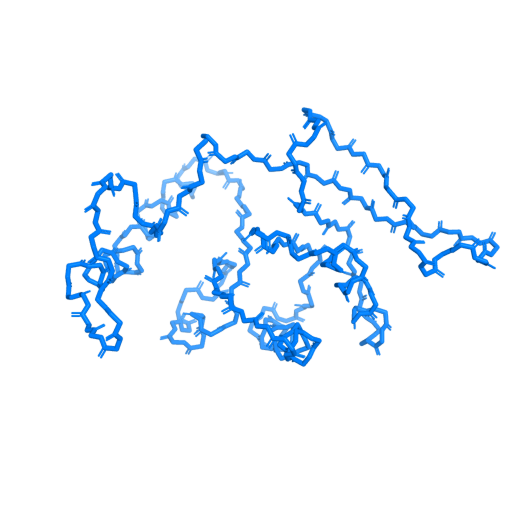2.710 2.629 1.00 83.19 84 GLN A N 1
ATOM 684 C CA . GLN A 1 84 ? 4.163 12.879 1.224 1.00 83.19 84 GLN A CA 1
ATOM 685 C C . GLN A 1 84 ? 3.676 11.710 0.365 1.00 83.19 84 GLN A C 1
ATOM 687 O O . GLN A 1 84 ? 3.002 11.925 -0.639 1.00 83.19 84 GLN A O 1
ATOM 692 N N . ALA A 1 85 ? 3.919 10.468 0.796 1.00 82.06 85 ALA A N 1
ATOM 693 C CA . ALA A 1 85 ? 3.475 9.290 0.063 1.00 82.06 85 ALA A CA 1
ATOM 694 C C . ALA A 1 85 ? 1.943 9.236 -0.066 1.00 82.06 85 ALA A C 1
ATOM 696 O O . ALA A 1 85 ? 1.426 8.931 -1.139 1.00 82.06 85 ALA A O 1
ATOM 697 N N . THR A 1 86 ? 1.209 9.580 0.995 1.00 84.00 86 THR A N 1
ATOM 698 C CA . THR A 1 86 ? -0.262 9.651 0.985 1.00 84.00 86 THR A CA 1
ATOM 699 C C . THR A 1 86 ? -0.765 10.747 0.041 1.00 84.00 86 THR A C 1
ATOM 701 O O . THR A 1 86 ? -1.703 10.503 -0.718 1.00 84.00 86 THR A O 1
ATOM 704 N N . GLN A 1 87 ? -0.119 11.918 0.017 1.00 85.81 87 GLN A N 1
ATOM 705 C CA . GLN A 1 87 ? -0.448 13.022 -0.893 1.00 85.81 87 GLN A CA 1
ATOM 706 C C . GLN A 1 87 ? -0.186 12.664 -2.361 1.00 85.81 87 GLN A C 1
ATOM 708 O O . GLN A 1 87 ? -1.092 12.814 -3.181 1.00 85.81 87 GLN A O 1
ATOM 713 N N . SER A 1 88 ? 0.991 12.130 -2.693 1.00 83.94 88 SER A N 1
ATOM 714 C CA . SER A 1 88 ? 1.309 11.681 -4.054 1.00 83.94 88 SER A CA 1
ATOM 715 C C . SER A 1 88 ? 0.365 10.569 -4.513 1.00 83.94 88 SER A C 1
ATOM 717 O O . SER A 1 88 ? -0.205 10.652 -5.598 1.00 83.94 88 SER A O 1
ATOM 719 N N . LEU A 1 89 ? 0.097 9.563 -3.670 1.00 80.88 89 LEU A N 1
ATOM 720 C CA . LEU A 1 89 ? -0.863 8.501 -3.994 1.00 80.88 89 LEU A CA 1
ATOM 721 C C . LEU A 1 89 ? -2.288 9.042 -4.194 1.00 80.88 89 LEU A C 1
ATOM 723 O O . LEU A 1 89 ? -2.992 8.570 -5.091 1.00 80.88 89 LEU A O 1
ATOM 727 N N . LYS A 1 90 ? -2.705 10.054 -3.422 1.00 85.81 90 LYS A N 1
ATOM 728 C CA . LYS A 1 90 ? -3.998 10.733 -3.592 1.00 85.81 90 LYS A CA 1
ATOM 729 C C . LYS A 1 90 ? -4.062 11.553 -4.881 1.00 85.81 90 LYS A C 1
ATOM 731 O O . LYS A 1 90 ? -5.075 11.489 -5.572 1.00 85.81 90 LYS A O 1
ATOM 736 N N . ALA A 1 91 ? -2.996 12.265 -5.243 1.00 83.94 91 ALA A N 1
ATOM 737 C CA . ALA A 1 91 ? -2.910 13.002 -6.505 1.00 83.94 91 ALA A CA 1
ATOM 738 C C . ALA A 1 91 ? -2.968 12.068 -7.729 1.00 83.94 91 ALA A C 1
ATOM 740 O O . ALA A 1 91 ? -3.595 12.398 -8.732 1.00 83.94 91 ALA A O 1
ATOM 741 N N . LEU A 1 92 ? -2.351 10.889 -7.619 1.00 78.25 92 LEU A N 1
ATOM 742 C CA . LEU A 1 92 ? -2.262 9.894 -8.687 1.00 78.25 92 LEU A CA 1
ATOM 743 C C . LEU A 1 92 ? -3.531 9.035 -8.847 1.00 78.25 92 LEU A C 1
ATOM 745 O O . LEU A 1 92 ? -3.907 8.708 -9.969 1.00 78.25 92 LEU A O 1
ATOM 749 N N . SER A 1 93 ? -4.201 8.666 -7.748 1.00 77.62 93 SER A N 1
ATOM 750 C CA . SER A 1 93 ? -5.378 7.771 -7.768 1.00 77.62 93 SER A CA 1
ATOM 751 C C . SER A 1 93 ? -6.726 8.460 -7.507 1.00 77.62 93 SER A C 1
ATOM 753 O O . SER A 1 93 ? -7.776 7.828 -7.628 1.00 77.62 93 SER A O 1
ATOM 755 N N . GLY A 1 94 ? -6.719 9.748 -7.155 1.00 82.50 94 GLY A N 1
ATOM 756 C CA . GLY A 1 94 ? -7.908 10.552 -6.854 1.00 82.50 94 GLY A CA 1
ATOM 757 C C . GLY A 1 94 ? -8.460 10.397 -5.430 1.00 82.50 94 GLY A C 1
ATOM 758 O O . GLY A 1 94 ? -9.308 11.190 -5.024 1.00 82.50 94 GLY A O 1
ATOM 759 N N . HIS A 1 95 ? -7.986 9.422 -4.649 1.00 83.88 95 HIS A N 1
ATOM 760 C CA . HIS A 1 95 ? -8.411 9.192 -3.264 1.00 83.88 95 HIS A CA 1
ATOM 761 C C . HIS A 1 95 ? -7.227 8.774 -2.378 1.00 83.88 95 HIS A C 1
ATOM 763 O O . HIS A 1 95 ? -6.226 8.256 -2.870 1.00 83.88 95 HIS A O 1
ATOM 769 N N . ALA A 1 96 ? -7.322 8.968 -1.061 1.00 85.25 96 ALA A N 1
ATOM 770 C CA . ALA A 1 96 ? -6.270 8.514 -0.154 1.00 85.25 96 ALA A CA 1
ATOM 771 C C . ALA A 1 96 ? -6.179 6.970 -0.108 1.00 85.25 96 ALA A C 1
ATOM 773 O O . ALA A 1 96 ? -7.166 6.268 -0.371 1.00 85.25 96 ALA A O 1
ATOM 774 N N . PRO A 1 97 ? -5.010 6.390 0.213 1.00 85.75 97 PRO A N 1
ATOM 775 C CA . PRO A 1 97 ? -4.858 4.947 0.321 1.00 85.75 97 PRO A CA 1
ATOM 776 C C . PRO A 1 97 ? -5.621 4.399 1.541 1.00 85.75 97 PRO A C 1
ATOM 778 O O . PRO A 1 97 ? -5.098 4.357 2.643 1.00 85.75 97 PRO A O 1
ATOM 781 N N . HIS A 1 98 ? -6.817 3.841 1.330 1.00 86.12 98 HIS A N 1
ATOM 782 C CA . HIS A 1 98 ? -7.626 3.171 2.375 1.00 86.12 98 HIS A CA 1
ATOM 783 C C . HIS A 1 98 ? -6.941 2.014 3.143 1.00 86.12 98 HIS A C 1
ATOM 785 O O . HIS A 1 98 ? -7.567 1.373 3.981 1.00 86.12 98 HIS A O 1
ATOM 791 N N . GLY A 1 99 ? -5.701 1.667 2.808 1.00 86.81 99 GLY A N 1
ATOM 792 C CA . GLY A 1 99 ? -5.022 0.475 3.293 1.00 86.81 99 GLY A CA 1
ATOM 793 C C . GLY A 1 99 ? -3.514 0.636 3.201 1.00 86.81 99 GLY A C 1
ATOM 794 O O . GLY A 1 99 ? -3.023 1.118 2.169 1.00 86.81 99 GLY A O 1
ATOM 795 N N . TRP A 1 100 ? -2.809 0.243 4.261 1.00 84.81 100 TRP A N 1
ATOM 796 C CA . TRP A 1 100 ? -1.370 0.456 4.411 1.00 84.81 100 TRP A CA 1
ATOM 797 C C . TRP A 1 100 ? -0.601 -0.835 4.711 1.00 84.81 100 TRP A C 1
ATOM 799 O O . TRP A 1 100 ? -1.073 -1.718 5.427 1.00 84.81 100 TRP A O 1
ATOM 809 N N . PHE A 1 101 ? 0.614 -0.921 4.176 1.00 81.62 101 PHE A N 1
ATOM 810 C CA . PHE A 1 101 ? 1.573 -1.979 4.474 1.00 81.62 101 PHE A CA 1
ATOM 811 C C . PHE A 1 101 ? 2.971 -1.365 4.515 1.00 81.62 101 PHE A C 1
ATOM 813 O O . PHE A 1 101 ? 3.431 -0.771 3.536 1.00 81.62 101 PHE A O 1
ATOM 820 N N . TYR A 1 102 ? 3.620 -1.453 5.671 1.00 65.31 102 TYR A N 1
ATOM 821 C CA . TYR A 1 102 ? 4.965 -0.956 5.904 1.00 65.31 102 TYR A CA 1
ATOM 822 C C . TYR A 1 102 ? 6.019 -2.039 5.620 1.00 65.31 102 TYR A C 1
ATOM 824 O O . TYR A 1 102 ? 7.053 -1.683 5.078 1.00 65.31 102 TYR A O 1
ATOM 832 N N . CYS A 1 103 ? 5.798 -3.332 5.879 1.00 53.59 103 CYS A N 1
ATOM 833 C CA . CYS A 1 103 ? 6.780 -4.399 5.578 1.00 53.59 103 CYS A CA 1
ATOM 834 C C . CYS A 1 103 ? 8.164 -4.152 6.231 1.00 53.59 103 CYS A C 1
ATOM 836 O O . CYS A 1 103 ? 9.108 -3.626 5.625 1.00 53.59 103 CYS 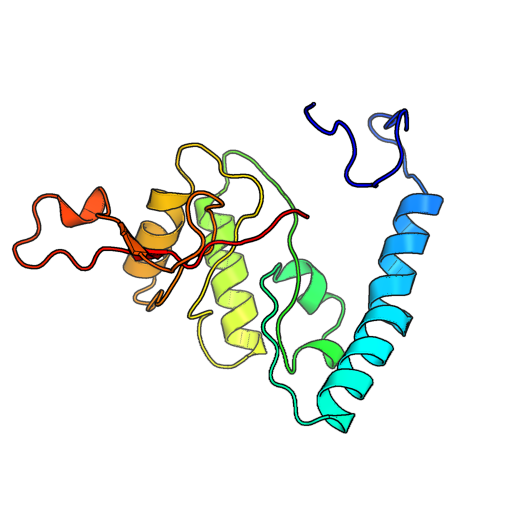A O 1
ATOM 838 N N . GLY A 1 104 ? 8.286 -4.503 7.513 1.00 55.12 104 GLY A N 1
ATOM 839 C CA . GLY A 1 104 ? 9.456 -4.187 8.342 1.00 55.12 104 GLY A CA 1
ATOM 840 C C . GLY A 1 104 ? 9.114 -3.150 9.405 1.00 55.12 104 GLY A C 1
ATOM 841 O O . GLY A 1 104 ? 9.540 -1.994 9.343 1.00 55.12 104 GLY A O 1
ATOM 842 N N . SER A 1 105 ? 8.295 -3.571 10.364 1.00 50.59 105 SER A N 1
ATOM 843 C CA . SER A 1 105 ? 7.720 -2.738 11.414 1.00 50.59 105 SER A CA 1
ATOM 844 C C . SER A 1 105 ? 8.801 -2.102 12.296 1.00 50.59 105 SER A C 1
ATOM 846 O O . SER A 1 105 ? 9.468 -2.788 13.070 1.00 50.59 105 SER A O 1
ATOM 848 N N . SER A 1 106 ? 8.931 -0.771 12.267 1.00 55.47 106 SER A N 1
ATOM 849 C CA . SER A 1 106 ? 9.486 -0.066 13.430 1.00 55.47 106 SER A CA 1
ATOM 850 C C . SER A 1 106 ? 8.527 -0.261 14.612 1.00 55.47 106 SER A C 1
ATOM 852 O O . SER A 1 106 ? 7.320 -0.397 14.391 1.00 55.47 106 SER A O 1
ATOM 854 N N . LEU A 1 107 ? 9.015 -0.241 15.861 1.00 54.59 107 LEU A N 1
ATOM 855 C CA . LEU A 1 107 ? 8.152 -0.387 17.052 1.00 54.59 107 LEU A CA 1
ATOM 856 C C . LEU A 1 107 ? 6.945 0.571 17.045 1.00 54.59 107 LEU A C 1
ATOM 858 O O . LEU A 1 107 ? 5.886 0.229 17.561 1.00 54.59 107 LEU A O 1
ATOM 862 N N . ASN A 1 108 ? 7.092 1.737 16.411 1.00 64.12 108 ASN A N 1
ATOM 863 C CA . ASN A 1 108 ? 6.081 2.789 16.380 1.00 64.12 108 ASN A CA 1
ATOM 864 C C . ASN A 1 108 ? 5.160 2.728 15.145 1.00 64.12 108 ASN A C 1
ATOM 866 O O . ASN A 1 108 ? 4.143 3.414 15.128 1.00 64.12 108 ASN A O 1
ATOM 870 N N . SER A 1 109 ? 5.482 1.924 14.121 1.00 65.50 109 SER A N 1
ATOM 871 C CA . SER A 1 109 ? 4.776 1.896 12.821 1.00 65.50 109 SER A CA 1
ATOM 872 C C . SER A 1 109 ? 3.256 1.717 12.934 1.00 65.50 109 SER A C 1
ATOM 874 O O . SER A 1 109 ? 2.506 2.438 12.277 1.00 65.50 109 SER A O 1
ATOM 876 N N . ARG A 1 110 ? 2.804 0.822 13.825 1.00 70.00 110 ARG A N 1
ATOM 877 C CA . ARG A 1 110 ? 1.380 0.534 14.082 1.00 70.00 110 ARG A CA 1
ATOM 878 C C . ARG A 1 110 ? 0.602 1.705 14.691 1.00 70.00 110 ARG A C 1
ATOM 880 O O . ARG A 1 110 ? -0.607 1.766 14.514 1.00 70.00 110 ARG A O 1
ATOM 887 N N . THR A 1 111 ? 1.278 2.621 15.380 1.00 75.75 111 THR A N 1
ATOM 888 C CA . THR A 1 111 ? 0.673 3.853 15.913 1.00 75.75 111 THR A CA 1
ATOM 889 C C . THR A 1 111 ? 0.797 4.992 14.906 1.00 75.75 111 THR A C 1
ATOM 891 O O . THR A 1 111 ? -0.151 5.739 14.699 1.00 75.75 111 THR A O 1
ATOM 894 N N . LEU A 1 112 ? 1.957 5.094 14.250 1.00 80.19 112 LEU A N 1
ATOM 895 C CA . LEU A 1 112 ? 2.342 6.235 13.424 1.00 80.19 112 LEU A CA 1
ATOM 896 C C . LEU A 1 112 ? 1.426 6.449 12.217 1.00 80.19 112 LEU A C 1
ATOM 898 O O . LEU A 1 112 ? 1.028 7.576 11.942 1.00 80.19 112 LEU A O 1
ATOM 902 N N . VAL A 1 113 ? 1.096 5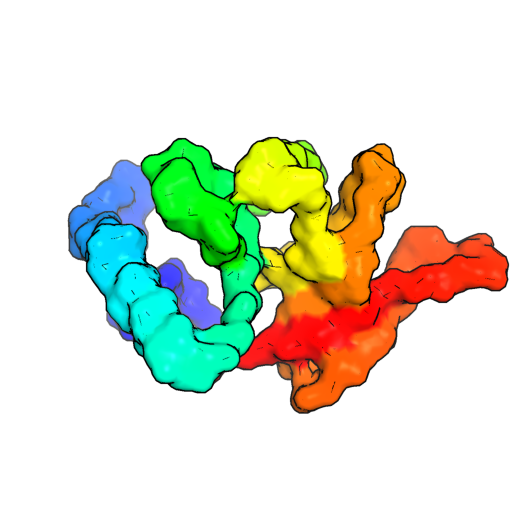.373 11.494 1.00 82.44 113 VAL A N 1
ATOM 903 C CA . VAL A 1 113 ? 0.264 5.477 10.287 1.00 82.44 113 VAL A CA 1
ATOM 904 C C . VAL A 1 113 ? -1.158 5.944 10.647 1.00 82.44 113 VAL A C 1
ATOM 906 O O . VAL A 1 113 ? -1.594 6.930 10.055 1.00 82.44 113 VAL A O 1
ATOM 909 N N . PRO A 1 114 ? -1.859 5.359 11.643 1.00 83.31 114 PRO A N 1
ATOM 910 C CA . PRO A 1 114 ? -3.122 5.911 12.133 1.00 83.31 114 PRO A CA 1
ATOM 911 C C . PRO A 1 114 ? -3.051 7.369 12.606 1.00 83.31 114 PRO A C 1
ATOM 913 O O . PRO A 1 114 ? -3.945 8.132 12.245 1.00 83.31 114 PRO A O 1
ATOM 916 N N . THR A 1 115 ? -2.006 7.781 13.344 1.00 82.81 115 THR A N 1
ATOM 917 C CA . THR A 1 115 ? -1.841 9.191 13.759 1.00 82.81 115 THR A CA 1
ATOM 918 C C . THR A 1 115 ? -1.803 10.112 12.542 1.00 82.81 115 THR A C 1
ATOM 920 O O . THR A 1 115 ? -2.605 11.033 12.439 1.00 82.81 115 THR A O 1
ATOM 923 N N . VAL A 1 116 ? -0.928 9.816 11.575 1.00 84.62 116 VAL A N 1
ATOM 924 C CA . VAL A 1 116 ? -0.752 10.654 10.381 1.00 84.62 116 VAL A CA 1
ATOM 925 C C . VAL A 1 116 ? -2.026 10.715 9.534 1.00 84.62 116 VAL A C 1
ATOM 927 O O . VAL A 1 116 ? -2.351 11.774 9.002 1.00 84.62 116 VAL A O 1
ATOM 930 N N . TYR A 1 117 ? -2.775 9.614 9.420 1.00 85.81 117 TYR A N 1
ATOM 931 C CA . TYR A 1 117 ? -4.059 9.612 8.711 1.00 85.81 117 TYR A CA 1
ATOM 932 C C . TYR A 1 117 ? -5.106 10.472 9.430 1.00 85.81 117 TYR A C 1
ATOM 934 O O . TYR A 1 117 ? -5.787 11.261 8.774 1.00 85.81 117 TYR A O 1
ATOM 942 N N . ALA A 1 118 ? -5.186 10.391 10.763 1.00 84.81 118 ALA A N 1
ATOM 943 C CA . ALA A 1 118 ? -6.070 11.236 11.562 1.00 84.81 118 ALA A CA 1
ATOM 944 C C . ALA A 1 118 ? -5.717 12.731 11.434 1.00 84.81 118 ALA A C 1
ATOM 946 O O . ALA A 1 118 ? -6.611 13.540 11.186 1.00 84.81 118 ALA A O 1
ATOM 947 N N . ASP A 1 119 ? -4.429 13.086 11.501 1.00 87.06 119 ASP A N 1
ATOM 948 C CA . ASP A 1 119 ? -3.941 14.464 11.327 1.00 87.06 119 ASP A CA 1
ATOM 949 C C . ASP A 1 119 ? -4.225 15.019 9.919 1.00 87.06 119 ASP A C 1
ATOM 951 O O . ASP A 1 119 ? -4.485 16.211 9.749 1.00 87.06 119 ASP A O 1
ATOM 955 N N . MET A 1 120 ? -4.201 14.158 8.896 1.00 86.19 120 MET A N 1
ATOM 956 C CA . MET A 1 120 ? -4.567 14.512 7.519 1.00 86.19 120 MET A CA 1
ATOM 957 C C . MET A 1 120 ? -6.087 14.549 7.274 1.00 86.19 120 MET A C 1
ATOM 959 O O . MET A 1 120 ? -6.511 14.998 6.207 1.00 86.19 120 MET A O 1
ATOM 963 N N . GLY A 1 121 ? -6.907 14.085 8.224 1.00 85.75 121 GLY A N 1
ATOM 964 C CA . GLY A 1 121 ? -8.354 13.927 8.051 1.00 85.75 121 GLY A CA 1
ATOM 965 C C . GLY A 1 121 ? -8.750 12.814 7.070 1.00 85.75 121 GLY A C 1
ATOM 966 O O . GLY A 1 121 ? -9.843 12.860 6.508 1.00 85.75 121 GLY A O 1
ATOM 967 N N . GLU A 1 122 ? -7.868 11.838 6.838 1.00 86.81 122 GLU A N 1
ATOM 968 C CA . GLU A 1 122 ? -8.058 10.732 5.892 1.00 86.81 122 GLU A CA 1
ATOM 969 C C . GLU A 1 122 ? -8.434 9.428 6.609 1.00 86.81 122 GLU A C 1
ATOM 971 O O . GLU A 1 122 ? -8.015 9.159 7.735 1.00 86.81 122 GLU A O 1
ATOM 976 N N . GLU A 1 123 ? -9.192 8.561 5.935 1.00 84.62 123 GLU A N 1
ATOM 977 C CA . GLU A 1 123 ? -9.623 7.287 6.514 1.00 84.62 123 GLU A CA 1
ATOM 978 C C . GLU A 1 123 ? -8.716 6.110 6.122 1.00 84.62 123 GLU A C 1
ATOM 980 O O . GLU A 1 123 ? -8.721 5.627 4.987 1.00 84.62 123 GLU A O 1
ATOM 985 N N . LEU A 1 124 ? -7.988 5.588 7.113 1.00 86.50 124 LEU A N 1
ATOM 986 C CA . LEU A 1 124 ? -7.374 4.264 7.051 1.00 86.50 124 LEU A CA 1
ATOM 987 C C . LEU A 1 124 ? -8.425 3.203 7.416 1.00 86.50 124 LEU A C 1
ATOM 989 O O . LEU A 1 124 ? -8.963 3.226 8.522 1.00 86.50 124 LEU A O 1
ATOM 993 N N . ILE A 1 125 ? -8.707 2.271 6.499 1.00 87.88 125 ILE A N 1
ATOM 994 C CA . ILE A 1 125 ? -9.648 1.161 6.731 1.00 87.88 125 ILE A CA 1
ATOM 995 C C . ILE A 1 125 ? -8.913 -0.062 7.290 1.00 87.88 125 ILE A C 1
ATOM 997 O O . ILE A 1 125 ? -9.447 -0.736 8.165 1.00 87.88 125 ILE A O 1
ATOM 1001 N N . TRP A 1 126 ? -7.704 -0.360 6.800 1.00 88.12 126 TRP A N 1
ATOM 1002 C CA . TRP A 1 126 ? -6.930 -1.528 7.238 1.00 88.12 126 TRP A CA 1
ATOM 1003 C C . TRP A 1 126 ? -5.413 -1.326 7.191 1.00 88.12 126 TRP A C 1
ATOM 1005 O O . TRP A 1 126 ? -4.894 -0.520 6.415 1.00 88.12 126 TRP A O 1
ATOM 1015 N N . ALA A 1 127 ? -4.687 -2.115 7.980 1.00 86.94 127 ALA A N 1
ATOM 1016 C CA . ALA A 1 127 ? -3.231 -2.216 7.916 1.00 86.94 127 ALA A CA 1
ATOM 1017 C C . ALA A 1 127 ? -2.781 -3.683 7.876 1.00 86.94 127 ALA A C 1
ATOM 1019 O O . ALA A 1 127 ? -3.448 -4.557 8.428 1.00 86.94 127 ALA A O 1
ATOM 1020 N N . SER A 1 128 ? -1.650 -3.961 7.225 1.00 85.75 128 SER A N 1
ATOM 1021 C CA . SER A 1 128 ? -1.155 -5.334 7.012 1.00 85.75 128 SER A CA 1
ATOM 1022 C C . SER A 1 128 ? 0.200 -5.622 7.670 1.00 85.75 128 SER A C 1
ATOM 1024 O O . SER A 1 128 ? 0.858 -6.613 7.392 1.00 85.75 128 SER A O 1
ATOM 1026 N N . ASP A 1 129 ? 0.614 -4.774 8.616 1.00 81.12 129 ASP A N 1
ATOM 1027 C CA . ASP A 1 129 ? 1.879 -4.905 9.356 1.00 81.12 129 ASP A CA 1
ATOM 1028 C C . ASP A 1 129 ? 1.817 -5.951 10.487 1.00 81.12 129 ASP A C 1
ATOM 1030 O O . ASP A 1 129 ? 2.118 -5.670 11.659 1.00 81.12 129 ASP A O 1
ATOM 1034 N N . THR A 1 130 ? 1.373 -7.165 10.153 1.00 80.94 130 THR A N 1
ATOM 1035 C CA . THR A 1 130 ? 1.316 -8.320 11.053 1.00 80.94 130 THR A CA 1
ATOM 1036 C C . THR A 1 130 ? 1.328 -9.652 10.298 1.00 80.94 130 THR A C 1
ATOM 1038 O O . THR A 1 130 ? 0.762 -9.761 9.218 1.00 80.94 130 THR A O 1
ATOM 1041 N N . TYR A 1 131 ? 1.905 -10.668 10.937 1.00 85.19 131 TYR A N 1
ATOM 1042 C CA . TYR A 1 131 ? 1.992 -12.064 10.476 1.00 85.19 131 TYR A CA 1
ATOM 1043 C C . TYR A 1 131 ? 1.365 -13.031 11.500 1.00 85.19 131 TYR A C 1
ATOM 1045 O O . TYR A 1 131 ? 1.624 -14.226 11.500 1.00 85.19 131 TYR A O 1
ATOM 1053 N N . ALA A 1 132 ? 0.624 -12.493 12.475 1.00 84.00 132 ALA A N 1
ATOM 1054 C CA . ALA A 1 132 ? 0.333 -13.174 13.739 1.00 84.00 132 ALA A CA 1
ATOM 1055 C C . ALA A 1 132 ? -0.963 -14.013 13.753 1.00 84.00 132 ALA A C 1
ATOM 1057 O O . ALA A 1 132 ? -1.398 -14.421 14.829 1.00 84.00 132 ALA A O 1
ATOM 1058 N N . SER A 1 133 ? -1.628 -14.195 12.610 1.00 88.44 133 SER A N 1
ATOM 1059 C CA . SER A 1 133 ? -2.946 -14.837 12.505 1.00 88.44 133 SER A CA 1
ATOM 1060 C C . SER A 1 133 ? -3.246 -15.223 11.054 1.00 88.44 133 SER A C 1
ATOM 1062 O O . SER A 1 133 ? -2.831 -14.509 10.147 1.00 88.44 133 SER A O 1
ATOM 1064 N N . ASP A 1 134 ? -4.035 -16.277 10.836 1.00 89.81 134 ASP A N 1
ATOM 1065 C CA . ASP A 1 134 ? -4.590 -16.635 9.517 1.00 89.81 134 ASP A CA 1
ATOM 1066 C C . ASP A 1 134 ? -5.873 -15.850 9.174 1.00 89.81 134 ASP A C 1
ATOM 1068 O O . ASP A 1 134 ? -6.357 -15.876 8.042 1.00 89.81 134 ASP A O 1
ATOM 1072 N N . VAL A 1 135 ? -6.462 -15.165 10.162 1.00 92.44 135 VAL A N 1
ATOM 1073 C CA . VAL A 1 135 ? -7.710 -14.399 10.022 1.00 92.44 135 VAL A CA 1
ATOM 1074 C C . VAL A 1 135 ? -7.518 -12.925 10.398 1.00 92.44 135 VAL A C 1
ATOM 1076 O O . VAL A 1 135 ? -6.770 -12.634 11.338 1.00 92.44 135 VAL A O 1
ATOM 1079 N N . PRO A 1 136 ? -8.201 -11.980 9.719 1.00 92.25 136 PRO A N 1
ATOM 1080 C CA . PRO A 1 136 ? -8.198 -10.573 10.107 1.00 92.25 136 PRO A CA 1
ATOM 1081 C C . PRO A 1 136 ? -8.749 -10.341 11.515 1.00 92.25 136 PRO A C 1
ATOM 1083 O O . PRO A 1 136 ? -9.682 -11.020 11.949 1.00 92.25 136 PRO A O 1
ATOM 1086 N N . TYR A 1 137 ? -8.199 -9.352 12.215 1.00 91.06 137 TYR A N 1
ATOM 1087 C CA . TYR A 1 137 ? -8.556 -9.044 13.599 1.00 91.06 137 TYR A CA 1
ATOM 1088 C C . TYR A 1 137 ? -8.437 -7.547 13.897 1.00 91.06 137 TYR A C 1
ATOM 1090 O O . TYR A 1 137 ? -7.727 -6.815 13.213 1.00 91.06 137 TYR A O 1
ATOM 1098 N N . TRP A 1 138 ? -9.142 -7.080 14.924 1.00 90.19 138 TRP A N 1
ATOM 1099 C CA . TRP A 1 138 ? -9.062 -5.692 15.380 1.00 90.19 138 TRP A CA 1
ATOM 1100 C C . TRP A 1 138 ? -7.975 -5.526 16.443 1.00 90.19 138 TRP A C 1
ATOM 1102 O O . TRP A 1 138 ? -7.757 -6.419 17.263 1.00 90.19 138 TRP A O 1
ATOM 1112 N N . VAL A 1 139 ? -7.297 -4.379 16.421 1.00 87.12 139 VAL A N 1
ATOM 1113 C CA . VAL A 1 139 ? -6.296 -3.977 17.417 1.00 87.12 139 VAL A CA 1
ATOM 1114 C C . VAL A 1 139 ? -6.629 -2.585 17.934 1.00 87.12 139 VAL A C 1
ATOM 1116 O O . VAL A 1 139 ? -6.853 -1.670 17.142 1.00 87.12 139 VAL A O 1
ATOM 1119 N N . ASP A 1 140 ? -6.612 -2.420 19.254 1.00 85.31 140 ASP A N 1
ATOM 1120 C CA . ASP A 1 140 ? -6.789 -1.120 19.896 1.00 85.31 140 ASP A CA 1
ATOM 1121 C C . ASP A 1 140 ? -5.594 -0.205 19.601 1.00 85.31 140 ASP A C 1
ATOM 1123 O O . ASP A 1 140 ? -4.430 -0.592 19.759 1.00 85.31 140 ASP A O 1
ATOM 1127 N N . LEU A 1 141 ? -5.870 1.030 19.182 1.00 80.00 141 LEU A N 1
ATOM 1128 C CA . LEU A 1 141 ? -4.827 2.021 18.939 1.00 80.00 141 LEU A CA 1
ATOM 1129 C C . LEU A 1 141 ? -4.482 2.768 20.234 1.00 80.00 141 LEU A C 1
ATOM 1131 O O . LEU A 1 141 ? -5.388 3.148 20.973 1.00 80.00 141 LEU A O 1
ATOM 1135 N N . PRO A 1 142 ? -3.199 3.087 20.498 1.00 73.12 142 PRO A N 1
ATOM 1136 C CA . PRO A 1 142 ? -2.824 3.899 21.659 1.00 73.12 142 PRO A CA 1
ATOM 1137 C C . PRO A 1 142 ? -3.510 5.274 21.715 1.00 73.12 142 PRO A C 1
ATOM 1139 O O . PRO A 1 142 ? -3.710 5.803 22.803 1.00 73.12 142 PRO A O 1
ATOM 1142 N N . LEU A 1 143 ? -3.885 5.825 20.553 1.00 70.62 143 LEU A N 1
ATOM 1143 C CA . LEU A 1 143 ? -4.644 7.074 20.397 1.00 70.62 143 LEU A CA 1
ATOM 1144 C C . LEU A 1 143 ? -6.077 6.973 20.944 1.00 70.62 143 LEU A C 1
ATOM 1146 O O . LEU A 1 143 ? -6.616 7.946 21.458 1.00 70.62 143 LEU A O 1
ATOM 1150 N N . ASP A 1 144 ? -6.683 5.789 20.842 1.00 77.31 144 ASP A N 1
ATOM 1151 C CA . ASP A 1 144 ? -8.076 5.530 21.212 1.00 77.31 144 ASP A CA 1
ATOM 1152 C C . ASP A 1 144 ? -8.252 5.225 22.709 1.00 77.31 144 ASP A C 1
ATOM 1154 O O . ASP A 1 144 ? -9.379 5.072 23.177 1.00 77.31 144 ASP A O 1
ATOM 1158 N N . ARG A 1 145 ? -7.156 5.140 23.477 1.00 73.00 145 ARG A N 1
ATOM 1159 C CA . ARG A 1 145 ? -7.144 4.663 24.870 1.00 73.00 145 ARG A CA 1
ATOM 1160 C C . ARG A 1 145 ? -8.103 5.415 25.799 1.00 73.00 145 ARG A C 1
ATOM 1162 O O . ARG A 1 145 ? -8.702 4.793 26.671 1.00 73.00 145 ARG A O 1
ATOM 1169 N N . ASP A 1 146 ? -8.224 6.725 25.601 1.00 75.62 146 ASP A N 1
ATOM 1170 C CA . ASP A 1 146 ? -9.086 7.613 26.390 1.00 75.62 146 ASP A CA 1
ATOM 1171 C C . ASP A 1 146 ? -10.339 8.061 25.598 1.00 75.62 146 ASP A C 1
ATOM 1173 O O . ASP A 1 146 ? -11.084 8.941 26.034 1.00 75.62 146 ASP A O 1
ATOM 1177 N N . SER A 1 147 ? -10.588 7.464 24.422 1.00 77.00 147 SER A N 1
ATOM 1178 C CA . SER A 1 147 ? -11.758 7.751 23.585 1.00 77.00 147 SER A CA 1
ATOM 1179 C C . SER A 1 147 ? -13.009 7.048 24.113 1.00 77.00 147 SER A C 1
ATOM 1181 O O . SER A 1 147 ? -12.999 5.858 24.421 1.00 77.00 147 SER A O 1
ATOM 1183 N N . ALA A 1 148 ? -14.139 7.761 24.134 1.00 72.44 148 ALA A N 1
ATOM 1184 C CA . ALA A 1 148 ? -15.444 7.177 24.459 1.00 72.44 148 ALA A CA 1
ATOM 1185 C C . ALA A 1 148 ? -15.978 6.223 23.366 1.00 72.44 148 ALA A C 1
ATOM 1187 O O . ALA A 1 148 ? -16.940 5.494 23.602 1.00 72.44 148 ALA A O 1
ATOM 1188 N N . ALA A 1 149 ? -15.374 6.245 22.174 1.00 75.19 149 ALA A N 1
ATOM 1189 C CA . ALA A 1 149 ? -15.680 5.365 21.052 1.00 75.19 149 ALA A CA 1
ATOM 1190 C C . ALA A 1 149 ? -14.363 5.013 20.328 1.00 75.19 149 ALA A C 1
ATOM 1192 O O . ALA A 1 149 ? -13.991 5.708 19.379 1.00 75.19 149 ALA A O 1
ATOM 1193 N N . PRO A 1 150 ? -13.615 3.996 20.797 1.00 77.69 150 PRO A N 1
ATOM 1194 C CA . PRO A 1 150 ? -12.358 3.595 20.172 1.00 77.69 150 PRO A CA 1
ATOM 1195 C C . PRO A 1 150 ? -12.617 3.065 18.755 1.00 77.69 150 PRO A C 1
ATOM 1197 O O . PRO A 1 150 ? -13.463 2.186 18.568 1.00 77.69 150 PRO A O 1
ATOM 1200 N N . LYS A 1 151 ? -11.904 3.594 17.752 1.00 77.00 151 LYS A N 1
ATOM 1201 C CA . LYS A 1 151 ? -12.021 3.120 16.361 1.00 77.00 151 LYS A CA 1
ATOM 1202 C C . LYS A 1 151 ? -11.202 1.848 16.131 1.00 77.00 151 LYS A C 1
ATOM 1204 O O . LYS A 1 151 ? -11.635 0.965 15.390 1.00 77.00 151 LYS A O 1
ATOM 1209 N N . GLY A 1 152 ? -10.033 1.763 16.764 1.00 83.75 152 GLY A N 1
ATOM 1210 C CA . GLY A 1 152 ? -9.058 0.703 16.549 1.00 83.75 152 GLY A CA 1
ATOM 1211 C C . GLY A 1 152 ? -8.508 0.693 15.120 1.00 83.75 152 GLY A C 1
ATOM 1212 O O . GLY A 1 152 ? -8.732 1.598 14.315 1.00 83.75 152 GLY A O 1
ATOM 1213 N N . CYS A 1 153 ? -7.777 -0.368 14.794 1.00 85.62 153 CYS A N 1
ATOM 1214 C CA . CYS A 1 153 ? -7.285 -0.642 13.450 1.00 85.62 153 CYS A CA 1
ATOM 1215 C C . CYS A 1 153 ? -7.631 -2.077 13.047 1.00 85.62 153 CYS A C 1
ATOM 1217 O O . CYS A 1 153 ? -7.390 -3.018 13.810 1.00 85.62 153 CYS A O 1
ATOM 1219 N N . PHE A 1 154 ? -8.185 -2.248 11.845 1.00 90.06 154 PHE A N 1
ATOM 1220 C CA . PHE A 1 154 ? -8.435 -3.566 11.276 1.00 90.06 154 PHE A CA 1
ATOM 1221 C C . PHE A 1 154 ? -7.142 -4.110 10.669 1.00 90.06 154 PHE A C 1
ATOM 1223 O O . PHE A 1 154 ? -6.651 -3.621 9.647 1.00 90.06 154 PHE A O 1
ATOM 1230 N N . MET A 1 155 ? -6.576 -5.123 11.314 1.00 89.00 155 MET A N 1
ATOM 1231 C CA . MET A 1 155 ? -5.358 -5.776 10.869 1.00 89.00 155 MET A CA 1
ATOM 1232 C C . MET A 1 155 ? -5.704 -6.933 9.933 1.00 89.00 155 MET A C 1
ATOM 1234 O O . MET A 1 155 ? -6.402 -7.872 10.320 1.00 89.00 155 MET A O 1
ATOM 1238 N N . VAL A 1 156 ? -5.180 -6.881 8.710 1.00 90.56 156 VAL A N 1
ATOM 1239 C CA . VAL A 1 156 ? -5.247 -7.967 7.723 1.00 90.56 156 VAL A CA 1
ATOM 1240 C C . VAL A 1 156 ? -3.857 -8.600 7.649 1.00 90.56 156 VAL A C 1
ATOM 1242 O O . VAL A 1 156 ? -2.957 -7.959 7.111 1.00 90.56 156 VAL A O 1
ATOM 1245 N N . PRO A 1 157 ? -3.634 -9.799 8.209 1.00 88.69 157 PRO A N 1
ATOM 1246 C CA . PRO A 1 157 ? -2.323 -10.438 8.187 1.00 88.69 157 PRO A CA 1
ATOM 1247 C C . PRO A 1 157 ? -1.751 -10.591 6.774 1.00 88.69 157 PRO A C 1
ATOM 1249 O O . PRO A 1 157 ? -2.490 -10.873 5.830 1.00 88.69 157 PRO A O 1
ATOM 1252 N N . TYR A 1 158 ? -0.441 -10.391 6.652 1.00 84.12 158 TYR A N 1
ATOM 1253 C CA . TYR A 1 158 ? 0.332 -10.688 5.449 1.00 84.12 158 TYR A CA 1
ATOM 1254 C C . TYR A 1 158 ? 1.085 -12.019 5.613 1.00 84.12 158 TYR A C 1
ATOM 1256 O O . TYR A 1 158 ? 1.154 -12.574 6.714 1.00 84.12 158 TYR A O 1
ATOM 1264 N N . SER A 1 159 ? 1.665 -12.517 4.523 1.00 79.56 159 SER A N 1
ATOM 1265 C CA . SER A 1 159 ? 2.505 -13.717 4.488 1.00 79.56 159 SER A CA 1
ATOM 1266 C C . SER A 1 159 ? 3.819 -13.377 3.783 1.00 79.56 159 SER A C 1
ATOM 1268 O O . SER A 1 159 ? 3.793 -12.895 2.655 1.00 79.56 159 SER A O 1
ATOM 1270 N N . ASP A 1 160 ? 4.946 -13.613 4.458 1.00 64.44 160 ASP A N 1
ATOM 1271 C CA . ASP A 1 160 ? 6.312 -13.424 3.931 1.00 64.44 160 ASP A CA 1
ATOM 1272 C C . ASP A 1 160 ? 6.898 -14.756 3.377 1.00 64.44 160 ASP A C 1
ATOM 1274 O O . ASP A 1 160 ? 8.113 -14.937 3.355 1.00 64.44 160 ASP A O 1
ATOM 1278 N N . GLU A 1 161 ? 6.039 -15.700 2.961 1.00 48.94 161 GLU A N 1
ATOM 1279 C CA . GLU A 1 161 ? 6.382 -17.015 2.368 1.00 48.94 161 GLU A CA 1
ATOM 1280 C C . GLU A 1 161 ? 5.663 -17.231 1.021 1.00 48.94 161 GLU A C 1
ATOM 1282 O O . GLU A 1 161 ? 4.494 -16.786 0.905 1.00 48.94 161 GLU A O 1
#